Protein AF-A0A6I2A0T7-F1 (afdb_monomer)

Foldseek 3Di:
DKFWWKAWFFDADPPDDADPPADRRFKDFFQLRTTFQIDIDTDDDDQDDDAQAGFRWDWPDFDDDVLNVQQRDADPRGGGRRGGIDTPGDGDTDRTDGDTPDHHHHD

Sequence (107 aa):
MKTATLFAEWNPKPEFKLGAKDIEGKLTYLGSKVWRHPHIKLVEKDTPVPGPTEVLIEVKACGICGSDVHMLQSDDNGYIFYPGLTAFPSTLGHEFSGVVLKAGKPG

Nearest PDB structures (foldseek):
  3ip1-assembly1_C  TM=9.830E-01  e=9.525E-12  Thermotoga maritima

Radius of gyration: 16.16 Å; Cα contacts (8 Å, |Δi|>4): 217; chains: 1; bounding box: 37×21×52 Å

Secondary structure (DSSP, 8-state):
-EEEEEEEEE---TT----TT-BTTTBBS-GGGTEEEEEEEEEE-PPPPP-TT-EEEEEEEEE--HHHHHHH-B-TTSBBS--S-B-SSEE---EEEEEEEEEPPP-

Structure (mmCIF, N/CA/C/O backbone):
data_AF-A0A6I2A0T7-F1
#
_entry.id   AF-A0A6I2A0T7-F1
#
loop_
_atom_site.group_PDB
_atom_site.id
_atom_site.type_symbol
_atom_site.label_atom_id
_atom_site.label_alt_id
_atom_site.label_comp_id
_atom_site.label_asym_id
_atom_site.label_entity_id
_atom_site.label_seq_id
_atom_site.pdbx_PDB_ins_code
_atom_site.Cartn_x
_atom_site.Cartn_y
_atom_site.Cartn_z
_atom_site.occupancy
_atom_site.B_iso_or_equiv
_atom_site.auth_seq_id
_atom_site.auth_comp_id
_atom_site.auth_asym_id
_atom_site.auth_atom_id
_atom_site.pdbx_PDB_model_num
ATOM 1 N N . MET A 1 1 ? -11.040 -10.255 9.789 1.00 93.44 1 MET A N 1
ATOM 2 C CA . MET A 1 1 ? -11.469 -9.053 9.041 1.00 93.44 1 MET A CA 1
ATOM 3 C C . MET A 1 1 ? -10.879 -9.118 7.643 1.00 93.44 1 MET A C 1
ATOM 5 O O . MET A 1 1 ? -9.756 -9.584 7.503 1.00 93.44 1 MET A O 1
ATOM 9 N N . LYS A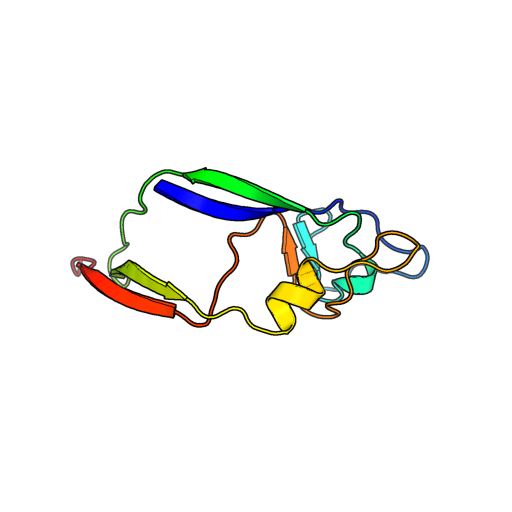 1 2 ? -11.596 -8.645 6.618 1.00 96.00 2 LYS A N 1
ATOM 10 C CA . LYS A 1 2 ? -11.096 -8.637 5.234 1.00 96.00 2 LYS A CA 1
ATOM 11 C C . LYS A 1 2 ? -10.455 -7.297 4.893 1.00 96.00 2 LYS A C 1
ATOM 13 O O . LYS A 1 2 ? -11.033 -6.257 5.189 1.00 96.00 2 LYS A O 1
ATOM 18 N N . THR A 1 3 ? -9.308 -7.319 4.220 1.00 97.88 3 THR A N 1
ATOM 19 C CA . THR A 1 3 ? -8.629 -6.110 3.729 1.00 97.88 3 THR A CA 1
ATOM 20 C C . THR A 1 3 ? -8.287 -6.216 2.248 1.00 97.88 3 THR A C 1
ATOM 22 O O . THR A 1 3 ? -7.880 -7.287 1.803 1.00 97.88 3 THR A O 1
ATOM 25 N N . ALA A 1 4 ? -8.374 -5.111 1.503 1.00 98.19 4 ALA A N 1
ATOM 26 C CA . ALA A 1 4 ? -7.814 -5.018 0.156 1.00 98.19 4 ALA A CA 1
ATOM 27 C C . ALA A 1 4 ? -6.286 -4.890 0.249 1.00 98.19 4 ALA A C 1
ATOM 29 O O . ALA A 1 4 ? -5.762 -3.863 0.678 1.00 98.19 4 ALA A O 1
ATOM 30 N N . THR A 1 5 ? -5.569 -5.958 -0.091 1.00 98.69 5 THR A N 1
ATOM 31 C CA . THR A 1 5 ? -4.107 -6.022 -0.011 1.00 98.69 5 THR A CA 1
ATOM 32 C C . THR A 1 5 ? -3.519 -6.119 -1.409 1.00 98.69 5 THR A C 1
ATOM 34 O O . THR A 1 5 ? -3.896 -7.006 -2.176 1.00 98.69 5 THR A O 1
ATOM 37 N N . LEU A 1 6 ? -2.596 -5.211 -1.722 1.00 98.75 6 LEU A N 1
ATOM 38 C CA . LEU A 1 6 ? -1.817 -5.236 -2.949 1.00 98.75 6 LEU A CA 1
ATOM 39 C C . LEU A 1 6 ? -0.590 -6.122 -2.771 1.00 98.75 6 LEU A C 1
ATOM 41 O O . LEU A 1 6 ? 0.124 -6.027 -1.772 1.00 98.75 6 LEU A O 1
ATOM 45 N N . PHE A 1 7 ? -0.360 -6.961 -3.770 1.00 98.81 7 PHE A N 1
ATOM 46 C CA . PHE A 1 7 ? 0.800 -7.819 -3.935 1.00 98.81 7 PHE A CA 1
ATOM 47 C C . PHE A 1 7 ? 1.521 -7.414 -5.215 1.00 98.81 7 PHE A C 1
ATOM 49 O O . PHE A 1 7 ? 0.874 -7.064 -6.199 1.00 98.81 7 PHE A O 1
ATOM 56 N N . ALA A 1 8 ? 2.844 -7.504 -5.211 1.00 98.75 8 ALA A N 1
ATOM 57 C CA . ALA A 1 8 ? 3.671 -7.373 -6.400 1.00 98.75 8 ALA A CA 1
ATOM 58 C C . ALA A 1 8 ? 4.952 -8.194 -6.210 1.00 98.75 8 ALA A C 1
ATOM 60 O O . ALA A 1 8 ? 5.339 -8.518 -5.086 1.00 98.75 8 ALA A O 1
ATOM 61 N N . GLU A 1 9 ? 5.602 -8.533 -7.312 1.00 98.69 9 GLU A N 1
ATOM 62 C CA . GLU A 1 9 ? 6.857 -9.271 -7.341 1.00 98.69 9 GLU A CA 1
ATOM 63 C C . GLU A 1 9 ? 8.032 -8.307 -7.178 1.00 98.69 9 GLU A C 1
ATOM 65 O O . GLU A 1 9 ? 8.097 -7.276 -7.852 1.00 98.69 9 GLU A O 1
ATOM 70 N N . TRP A 1 10 ? 8.983 -8.647 -6.307 1.00 98.69 10 TRP A N 1
ATOM 71 C CA . TRP A 1 10 ? 10.274 -7.966 -6.271 1.00 98.69 10 TRP A CA 1
ATOM 72 C C . TRP A 1 10 ? 11.093 -8.407 -7.488 1.00 98.69 10 TRP A C 1
ATOM 74 O O . TRP A 1 10 ? 11.653 -9.503 -7.497 1.00 98.69 10 TRP A O 1
ATOM 84 N N . ASN A 1 11 ? 11.142 -7.575 -8.528 1.00 98.69 11 ASN A N 1
ATOM 85 C CA . ASN A 1 11 ? 11.876 -7.857 -9.761 1.00 98.69 11 ASN A CA 1
ATOM 86 C C . ASN A 1 11 ? 12.543 -6.573 -10.282 1.00 98.69 11 ASN A C 1
ATOM 88 O O . ASN A 1 11 ? 12.025 -5.956 -11.212 1.00 98.69 11 ASN A O 1
ATOM 92 N N . PRO A 1 12 ? 13.649 -6.121 -9.659 1.00 98.56 12 PRO A N 1
ATOM 93 C CA . PRO A 1 12 ? 14.261 -4.842 -9.986 1.00 98.56 12 PRO A CA 1
ATOM 94 C C . PRO A 1 12 ? 14.763 -4.736 -11.421 1.00 98.56 12 PRO A C 1
ATOM 96 O O . PRO A 1 12 ? 15.337 -5.679 -11.967 1.00 98.56 12 PRO A O 1
ATOM 99 N N . LYS A 1 13 ? 14.610 -3.545 -12.010 1.00 98.50 13 LYS A N 1
ATOM 100 C CA . LYS A 1 13 ? 15.214 -3.226 -13.309 1.00 98.50 13 LYS A CA 1
ATOM 101 C C . LYS A 1 13 ? 16.745 -3.345 -13.223 1.00 98.50 13 LYS A C 1
ATOM 103 O O . LYS A 1 13 ? 17.302 -3.060 -12.163 1.00 98.50 13 LYS A O 1
ATOM 108 N N . PRO A 1 14 ? 17.449 -3.696 -14.315 1.00 97.50 14 PRO A N 1
ATOM 109 C CA . PRO A 1 14 ? 18.901 -3.898 -14.287 1.00 97.50 14 PRO A CA 1
ATOM 110 C C . PRO A 1 14 ? 19.709 -2.700 -13.763 1.00 97.50 14 PRO A C 1
ATOM 112 O O . PRO A 1 14 ? 20.781 -2.887 -13.194 1.00 97.50 14 PRO A O 1
ATOM 115 N N . GLU A 1 15 ? 19.217 -1.470 -13.943 1.00 95.81 15 GLU A N 1
ATOM 116 C CA . GLU A 1 15 ? 19.879 -0.257 -13.454 1.00 95.81 15 GLU A CA 1
ATOM 117 C C . GLU A 1 15 ? 19.636 0.045 -11.966 1.00 95.81 15 GLU A C 1
ATOM 119 O O . GLU A 1 15 ? 20.262 0.955 -11.413 1.00 95.81 15 GLU A O 1
ATOM 124 N N . PHE A 1 16 ? 18.715 -0.671 -11.316 1.00 98.12 16 PHE A N 1
ATOM 125 C CA . PHE A 1 16 ? 18.379 -0.447 -9.917 1.00 98.12 16 PHE A CA 1
ATOM 126 C C . PHE A 1 16 ? 19.545 -0.836 -9.003 1.00 98.12 16 PHE A C 1
ATOM 128 O O . PHE A 1 16 ? 20.177 -1.880 -9.154 1.00 98.12 16 PHE A O 1
ATOM 135 N N . LYS A 1 17 ? 19.799 0.009 -8.004 1.00 97.81 17 LYS A N 1
ATOM 136 C CA . LYS A 1 17 ? 20.732 -0.261 -6.911 1.00 97.81 17 LYS A CA 1
ATOM 137 C C . LYS A 1 17 ? 19.986 -0.079 -5.603 1.00 97.81 17 LYS A C 1
ATOM 139 O O . LYS A 1 17 ? 19.297 0.926 -5.440 1.00 97.81 17 LYS A O 1
ATOM 144 N N . LEU A 1 18 ? 20.161 -1.026 -4.686 1.00 97.62 18 LEU A N 1
ATOM 145 C CA . LEU A 1 18 ? 19.524 -0.983 -3.376 1.00 97.62 18 LEU A CA 1
ATOM 146 C C . LEU A 1 18 ? 19.938 0.298 -2.635 1.00 97.62 18 LEU A C 1
ATOM 148 O O . LEU A 1 18 ? 21.126 0.531 -2.395 1.00 97.62 18 LEU A O 1
ATOM 152 N N . GLY A 1 19 ? 18.965 1.150 -2.314 1.00 97.06 19 GLY A N 1
ATOM 153 C CA . GLY A 1 19 ? 19.200 2.374 -1.559 1.00 97.06 19 GLY A CA 1
ATOM 154 C C . GLY A 1 19 ? 19.521 2.094 -0.090 1.00 97.06 19 GLY A C 1
ATOM 155 O O . GLY A 1 19 ? 19.159 1.058 0.455 1.00 97.06 19 GLY A O 1
ATOM 156 N N . ALA A 1 20 ? 20.133 3.062 0.600 1.00 97.75 20 ALA A N 1
ATOM 157 C CA . ALA A 1 20 ? 20.516 2.919 2.014 1.00 97.75 20 ALA A CA 1
ATOM 158 C C . ALA A 1 20 ? 19.337 2.656 2.976 1.00 97.75 20 ALA A C 1
ATOM 160 O O . ALA A 1 20 ? 19.551 2.236 4.109 1.00 97.75 20 ALA A O 1
ATOM 161 N N . LYS A 1 21 ? 18.104 2.945 2.543 1.00 97.88 21 LYS A N 1
ATOM 162 C CA . LYS A 1 21 ? 16.867 2.717 3.306 1.00 97.88 21 LYS A CA 1
ATOM 163 C C . LYS A 1 21 ? 15.983 1.624 2.705 1.00 97.88 21 LYS A C 1
ATOM 165 O O . LYS A 1 21 ? 14.912 1.360 3.243 1.00 97.88 21 LYS A O 1
ATOM 170 N N . ASP A 1 22 ? 16.400 1.031 1.591 1.00 98.44 22 ASP A N 1
ATOM 171 C CA . ASP A 1 22 ? 15.665 -0.065 0.979 1.00 98.44 22 ASP A CA 1
ATOM 172 C C . ASP A 1 22 ? 15.932 -1.357 1.757 1.00 98.44 22 ASP A C 1
ATOM 174 O O . ASP A 1 22 ? 16.996 -1.549 2.347 1.00 98.44 22 ASP A O 1
ATOM 178 N N . ILE A 1 23 ? 14.955 -2.258 1.742 1.00 98.56 23 ILE A N 1
ATOM 179 C CA . ILE A 1 23 ? 15.076 -3.597 2.310 1.00 98.56 23 ILE A CA 1
ATOM 180 C C . ILE A 1 23 ? 14.810 -4.570 1.173 1.00 98.56 23 ILE A C 1
ATOM 182 O O . 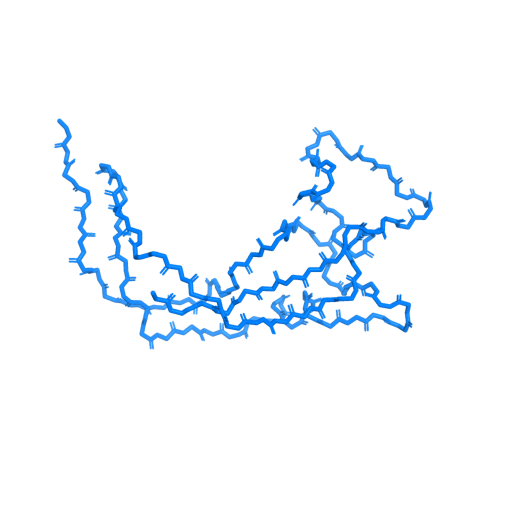ILE A 1 23 ? 13.685 -4.655 0.677 1.00 98.56 23 ILE A O 1
ATOM 186 N N . GLU A 1 24 ? 15.846 -5.297 0.764 1.00 98.38 24 GLU A N 1
ATOM 187 C CA . GLU A 1 24 ? 15.762 -6.231 -0.354 1.00 98.38 24 GLU A 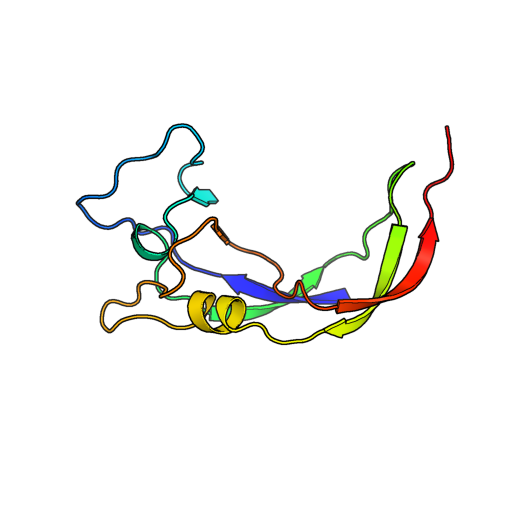CA 1
ATOM 188 C C . GLU A 1 24 ? 14.595 -7.216 -0.183 1.00 98.38 24 GLU A C 1
ATOM 190 O O . GLU A 1 24 ? 14.389 -7.798 0.887 1.00 98.38 24 GLU A O 1
ATOM 195 N N . GLY A 1 25 ? 13.785 -7.350 -1.233 1.00 98.06 25 GLY A N 1
ATOM 196 C CA . GLY A 1 25 ? 12.605 -8.214 -1.254 1.00 98.06 25 GLY A CA 1
ATOM 197 C C . GLY A 1 25 ? 11.394 -7.689 -0.478 1.00 98.06 25 GLY A C 1
ATOM 198 O O . GLY A 1 25 ? 10.372 -8.369 -0.457 1.00 98.06 25 GLY A O 1
ATOM 199 N N . LYS A 1 26 ? 11.482 -6.528 0.189 1.00 98.25 26 LYS A N 1
ATOM 200 C CA . LYS A 1 26 ? 10.444 -6.063 1.129 1.00 98.25 26 LYS A CA 1
ATOM 201 C C . LYS A 1 26 ? 10.024 -4.613 0.945 1.00 98.25 26 LYS A C 1
ATOM 203 O O . LYS A 1 26 ? 8.836 -4.328 1.033 1.00 98.25 26 LYS A O 1
ATOM 208 N N . LEU A 1 27 ? 10.967 -3.696 0.744 1.00 98.69 27 LEU A N 1
ATOM 209 C CA . LEU A 1 27 ? 10.710 -2.256 0.736 1.00 98.69 27 LEU A CA 1
ATOM 210 C C . LEU A 1 27 ? 11.683 -1.542 -0.196 1.00 98.69 27 LEU A C 1
ATOM 212 O O . LEU A 1 27 ? 12.883 -1.801 -0.161 1.00 98.69 27 LEU A O 1
ATOM 216 N N . THR A 1 28 ? 11.178 -0.597 -0.983 1.00 98.69 28 THR A N 1
ATOM 217 C CA . THR A 1 28 ? 12.026 0.329 -1.736 1.00 98.69 28 THR A CA 1
ATOM 218 C C . THR A 1 28 ? 11.434 1.733 -1.776 1.00 98.69 28 THR A C 1
ATOM 220 O O . THR A 1 28 ? 10.216 1.912 -1.765 1.00 98.69 28 THR A O 1
ATOM 223 N N . TYR A 1 29 ? 12.301 2.739 -1.850 1.00 98.50 29 TYR A N 1
ATOM 224 C CA . TYR A 1 29 ? 11.938 4.129 -2.125 1.00 98.50 29 TYR A CA 1
ATOM 225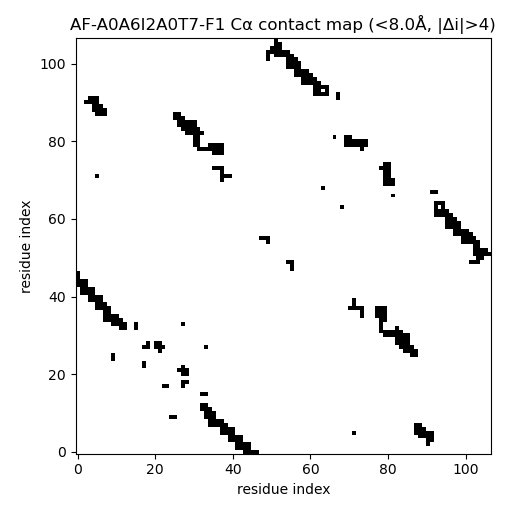 C C . TYR A 1 29 ? 11.716 4.421 -3.618 1.00 98.50 29 TYR A C 1
ATOM 227 O O . TYR A 1 29 ? 11.304 5.531 -3.952 1.00 98.50 29 TYR A O 1
ATOM 235 N N . LEU A 1 30 ? 11.978 3.451 -4.502 1.00 98.56 30 LEU A N 1
ATOM 236 C CA . LEU A 1 30 ? 11.891 3.582 -5.959 1.00 98.56 30 LEU A CA 1
ATOM 237 C C . LEU A 1 30 ? 10.924 2.542 -6.553 1.00 98.56 30 LEU A C 1
ATOM 239 O O . LEU A 1 30 ? 11.325 1.694 -7.350 1.00 98.56 30 LEU A O 1
ATOM 243 N N . GLY A 1 31 ? 9.647 2.587 -6.162 1.00 98.56 31 GLY A N 1
ATOM 244 C CA . GLY A 1 31 ? 8.658 1.542 -6.458 1.00 98.56 31 GLY A CA 1
ATOM 245 C C . GLY A 1 31 ? 8.589 1.097 -7.926 1.00 98.56 31 GLY A C 1
ATOM 246 O O . GLY A 1 31 ? 8.698 -0.096 -8.211 1.00 98.56 31 GLY A O 1
ATOM 247 N N . SER A 1 32 ? 8.514 2.041 -8.869 1.00 98.62 32 SER A N 1
ATOM 248 C CA . SER A 1 32 ? 8.433 1.771 -10.319 1.00 98.62 32 SER A CA 1
ATOM 249 C C . SER A 1 32 ? 9.713 1.199 -10.945 1.00 98.62 32 SER A C 1
ATOM 251 O O . SER A 1 32 ? 9.739 0.816 -12.1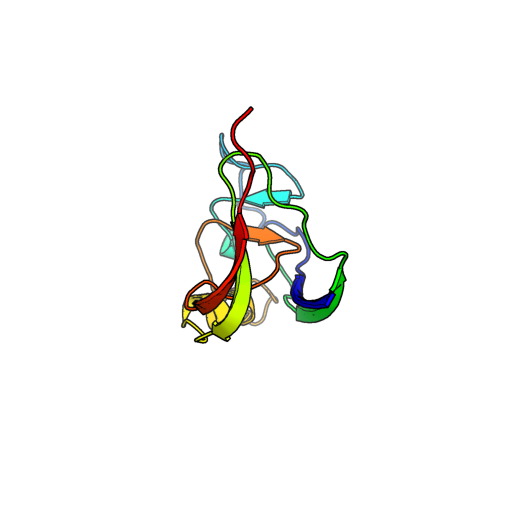20 1.00 98.62 32 SER A O 1
ATOM 253 N N . LYS A 1 33 ? 10.805 1.139 -10.175 1.00 98.69 33 LYS A N 1
ATOM 254 C CA . LYS A 1 33 ? 12.060 0.486 -10.562 1.00 98.69 33 LYS A CA 1
ATOM 255 C C . LYS A 1 33 ? 12.170 -0.947 -10.043 1.00 98.69 33 LYS A C 1
ATOM 257 O O . LYS A 1 33 ? 13.097 -1.639 -10.454 1.00 98.69 33 LYS A O 1
ATOM 262 N N . VAL A 1 34 ? 11.256 -1.381 -9.171 1.00 98.81 34 VAL A N 1
ATOM 263 C CA . VAL A 1 34 ? 11.377 -2.641 -8.423 1.00 98.81 34 VAL A CA 1
ATOM 264 C C . VAL A 1 34 ? 10.175 -3.557 -8.577 1.00 98.81 34 VAL A C 1
ATOM 266 O O . VAL A 1 34 ? 10.338 -4.736 -8.881 1.00 98.81 34 VAL A O 1
ATOM 269 N N . TRP A 1 35 ? 8.975 -3.044 -8.325 1.00 98.88 35 TRP A N 1
ATOM 270 C CA . TRP A 1 35 ? 7.797 -3.888 -8.187 1.00 98.88 35 TRP A CA 1
ATOM 271 C C . TRP A 1 35 ? 7.154 -4.180 -9.538 1.00 98.88 35 TRP A C 1
ATOM 273 O O . TRP A 1 35 ? 6.931 -3.266 -10.338 1.00 98.88 35 TRP A O 1
ATOM 283 N N . ARG A 1 36 ? 6.828 -5.455 -9.767 1.00 98.75 36 ARG A N 1
ATOM 284 C CA . ARG A 1 36 ? 6.283 -5.960 -11.030 1.00 98.75 36 ARG A CA 1
ATOM 285 C C . ARG A 1 36 ? 5.018 -6.800 -10.817 1.00 98.75 36 ARG A C 1
ATOM 287 O O . ARG A 1 36 ? 4.851 -7.414 -9.768 1.00 98.75 36 ARG A O 1
ATOM 294 N N . HIS A 1 37 ? 4.132 -6.821 -11.809 1.00 98.69 37 HIS A N 1
ATOM 295 C CA . HIS A 1 37 ? 2.878 -7.586 -11.839 1.00 98.69 37 HIS A CA 1
ATOM 296 C C . HIS A 1 37 ? 1.971 -7.343 -10.612 1.00 98.69 37 HIS A C 1
ATOM 298 O O . HIS A 1 37 ? 1.603 -8.288 -9.897 1.00 98.69 37 HIS A O 1
ATOM 304 N N . PRO A 1 38 ? 1.613 -6.073 -10.335 1.00 98.75 38 PRO A N 1
ATOM 305 C CA . PRO A 1 38 ? 0.776 -5.738 -9.195 1.00 98.75 38 PRO A CA 1
ATOM 3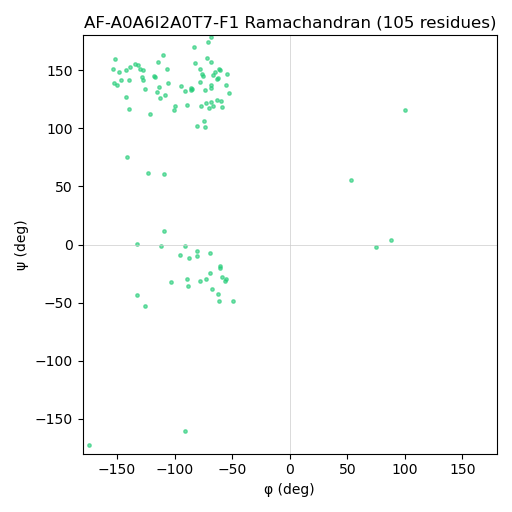06 C C . PRO A 1 38 ? -0.617 -6.364 -9.322 1.00 98.75 38 PRO A C 1
ATOM 308 O O . PRO A 1 38 ? -1.213 -6.407 -10.397 1.00 98.75 38 PRO A O 1
ATOM 311 N N . HIS A 1 39 ? -1.169 -6.822 -8.205 1.00 98.69 39 HIS A N 1
ATOM 312 C CA . HIS A 1 39 ? -2.547 -7.293 -8.135 1.00 98.69 39 HIS A CA 1
ATOM 313 C C . HIS A 1 39 ? -3.109 -7.131 -6.723 1.00 98.69 39 HIS A C 1
ATOM 315 O O . HIS A 1 39 ? -2.382 -7.206 -5.733 1.00 98.69 39 HIS A O 1
ATOM 321 N N . ILE A 1 40 ? -4.424 -6.940 -6.615 1.00 98.44 40 ILE A N 1
ATOM 322 C CA . ILE A 1 40 ? -5.118 -6.827 -5.327 1.00 98.44 40 ILE A CA 1
ATOM 323 C C . ILE A 1 40 ? -5.900 -8.101 -5.038 1.00 98.44 40 ILE A C 1
ATOM 325 O O . ILE A 1 40 ? -6.559 -8.664 -5.912 1.00 98.44 40 ILE A O 1
ATOM 329 N N . LYS A 1 41 ? -5.858 -8.533 -3.777 1.00 98.44 41 LYS A N 1
ATOM 330 C CA . LYS A 1 41 ? -6.720 -9.586 -3.235 1.00 98.44 41 LYS A CA 1
ATOM 331 C C . LYS A 1 41 ? -7.404 -9.095 -1.968 1.00 98.44 41 LYS A C 1
ATOM 333 O O . LYS A 1 41 ? -6.845 -8.298 -1.214 1.00 98.44 41 LYS A O 1
ATOM 338 N N . LEU A 1 42 ? -8.598 -9.620 -1.710 1.00 98.31 42 LEU A N 1
ATOM 339 C CA . LEU A 1 42 ? -9.187 -9.557 -0.377 1.00 98.31 42 LEU A CA 1
ATOM 340 C C . LEU A 1 42 ? -8.512 -10.617 0.494 1.00 98.31 42 LEU A C 1
ATOM 342 O O . LEU A 1 42 ? -8.568 -11.804 0.182 1.00 98.31 42 LEU A O 1
ATOM 346 N N . VAL A 1 43 ? -7.858 -10.176 1.564 1.00 98.38 43 VAL A N 1
ATOM 347 C CA . VAL A 1 43 ? -7.100 -11.029 2.486 1.00 98.38 43 VAL A CA 1
ATOM 348 C C . VAL A 1 43 ? -7.765 -11.002 3.855 1.00 98.38 43 VAL A C 1
ATOM 350 O O . VAL A 1 43 ? -8.066 -9.924 4.369 1.00 98.38 43 VAL A O 1
ATOM 353 N N . GLU A 1 44 ? -7.989 -12.179 4.438 1.00 98.19 44 GLU A N 1
ATOM 354 C CA . GLU A 1 44 ? -8.403 -12.309 5.837 1.00 98.19 44 GLU A CA 1
ATOM 355 C C . GLU A 1 44 ? -7.223 -12.015 6.765 1.00 98.19 44 GLU A C 1
ATOM 357 O O . GLU A 1 44 ? -6.118 -12.518 6.567 1.00 98.19 44 GLU A O 1
ATOM 362 N N . LYS A 1 45 ? -7.467 -11.193 7.782 1.00 96.69 45 LYS A N 1
ATOM 363 C CA . LYS A 1 45 ? -6.507 -10.812 8.820 1.00 96.69 45 LYS A CA 1
ATOM 364 C C . LYS A 1 45 ? -7.187 -10.796 10.178 1.00 96.69 45 LYS A C 1
ATOM 366 O O . LYS A 1 45 ? -8.386 -10.516 10.267 1.00 96.69 45 LYS A O 1
ATOM 371 N N . ASP A 1 46 ? -6.427 -11.022 11.236 1.00 97.31 46 ASP A N 1
ATOM 372 C CA . ASP A 1 46 ? -6.931 -10.829 12.592 1.00 97.31 46 ASP A CA 1
ATOM 373 C C . ASP A 1 46 ? -7.255 -9.353 12.845 1.00 97.31 46 ASP A C 1
ATOM 375 O O . ASP A 1 46 ? -6.630 -8.447 12.286 1.00 97.31 46 ASP A O 1
ATOM 379 N N . THR A 1 47 ? -8.262 -9.101 13.680 1.00 96.50 47 THR A N 1
ATOM 380 C CA . THR A 1 47 ? -8.563 -7.740 14.137 1.00 96.50 47 THR A CA 1
ATOM 381 C C . THR A 1 47 ? -7.423 -7.274 15.047 1.00 96.50 47 THR A C 1
ATOM 383 O O . THR A 1 47 ? -7.154 -7.946 16.047 1.00 96.50 47 THR A O 1
ATOM 386 N N . PRO A 1 48 ? -6.750 -6.149 14.744 1.00 95.44 48 PRO A N 1
ATOM 387 C CA . PRO A 1 48 ? -5.613 -5.709 15.536 1.00 95.44 48 PRO A CA 1
ATOM 388 C C . PRO A 1 48 ? -6.041 -5.304 16.949 1.00 95.44 48 PRO A C 1
ATOM 390 O O . PRO A 1 48 ? -7.126 -4.762 17.170 1.00 95.44 48 PRO A O 1
ATOM 393 N N . VAL A 1 49 ? -5.159 -5.555 17.914 1.00 95.81 49 VAL A N 1
ATOM 394 C CA . VAL A 1 49 ? -5.323 -5.107 19.298 1.00 95.81 49 VAL A CA 1
ATOM 395 C C . VAL A 1 49 ? -4.463 -3.856 19.482 1.00 95.81 49 VAL A C 1
ATOM 397 O O . VAL A 1 49 ? -3.252 -3.962 19.307 1.00 95.81 49 VAL A O 1
ATOM 400 N N . PRO A 1 50 ? -5.046 -2.691 19.822 1.00 97.06 50 PRO A N 1
ATOM 401 C CA . PRO A 1 50 ? -4.271 -1.462 19.945 1.00 97.06 50 PRO A CA 1
ATOM 402 C C . PRO A 1 50 ? -3.330 -1.532 21.153 1.00 97.06 50 PRO A C 1
ATOM 404 O O . PRO A 1 50 ? -3.751 -1.929 22.248 1.00 97.06 50 PRO A O 1
ATOM 407 N N . GLY A 1 51 ? -2.076 -1.123 20.955 1.00 96.56 51 GLY A N 1
ATOM 408 C CA . GLY A 1 51 ? -1.111 -0.857 22.018 1.00 96.56 51 GLY A CA 1
ATOM 409 C C . GLY A 1 51 ? -1.476 0.379 22.858 1.00 96.56 51 GLY A C 1
ATOM 410 O O . GLY A 1 51 ? -2.472 1.048 22.576 1.00 96.56 51 GLY A O 1
ATOM 411 N N . PRO A 1 52 ? -0.688 0.717 23.899 1.00 96.94 52 PRO A N 1
ATOM 412 C CA . PRO A 1 52 ? -1.049 1.745 24.887 1.00 96.94 52 PRO A CA 1
ATOM 413 C C . PRO A 1 52 ? -1.358 3.137 24.316 1.00 96.94 52 PRO A C 1
ATOM 415 O O . PRO A 1 52 ? -2.190 3.847 24.871 1.00 96.94 52 PRO A O 1
ATOM 418 N N . THR A 1 53 ? -0.722 3.517 23.207 1.00 96.62 53 THR A N 1
ATOM 419 C CA . THR A 1 53 ? -0.877 4.827 22.547 1.00 96.62 53 THR A CA 1
ATOM 420 C C . THR A 1 53 ? -1.632 4.750 21.219 1.00 96.62 53 THR A C 1
ATOM 422 O O . THR A 1 53 ? -1.607 5.699 20.439 1.00 96.62 53 THR A O 1
ATOM 425 N N . GLU A 1 54 ? -2.260 3.617 20.919 1.00 97.75 54 GLU A N 1
ATOM 426 C CA . GLU A 1 54 ? -2.928 3.364 19.643 1.00 97.75 54 GLU A CA 1
ATOM 427 C C . GLU A 1 54 ? -4.451 3.321 19.816 1.00 97.75 54 GLU A C 1
ATOM 429 O O . GLU A 1 54 ? -4.984 3.153 20.918 1.00 97.75 54 GLU A O 1
ATOM 434 N N . VAL A 1 55 ? -5.172 3.440 18.703 1.00 97.75 55 VAL A N 1
ATOM 435 C CA . VAL A 1 55 ? -6.625 3.262 18.646 1.00 97.75 55 VAL A CA 1
ATOM 436 C C . VAL A 1 55 ? -6.986 2.251 17.564 1.00 97.75 55 VAL A C 1
ATOM 438 O O . VAL A 1 55 ? -6.392 2.231 16.489 1.00 97.75 55 VAL A O 1
ATOM 441 N N . LEU A 1 56 ? -7.988 1.420 17.843 1.00 98.00 56 LEU A N 1
ATOM 442 C CA . LEU A 1 56 ? -8.644 0.579 16.850 1.00 98.00 56 LEU A CA 1
ATOM 443 C C . LEU A 1 56 ? -9.803 1.362 16.238 1.00 98.00 56 LEU A C 1
ATOM 445 O O . LEU A 1 56 ? -10.740 1.736 16.948 1.00 98.00 56 LEU A O 1
ATOM 449 N N . ILE A 1 57 ? -9.750 1.572 14.926 1.00 98.31 57 ILE A N 1
ATOM 450 C CA . ILE A 1 57 ? -10.776 2.290 14.170 1.00 98.31 57 ILE A CA 1
ATOM 451 C C . ILE A 1 57 ? -11.566 1.296 13.318 1.00 98.31 57 ILE A C 1
ATOM 453 O O . ILE A 1 57 ? -10.994 0.530 12.546 1.00 98.31 57 ILE A O 1
ATOM 457 N N . GLU A 1 58 ? -12.892 1.344 13.423 1.00 97.88 58 GLU A N 1
ATOM 458 C CA . GLU A 1 58 ? -13.787 0.742 12.441 1.00 97.88 58 GLU A CA 1
ATOM 459 C C . GLU A 1 58 ? -13.922 1.692 11.252 1.00 97.88 58 GLU A C 1
ATOM 461 O O . GLU A 1 58 ? -14.629 2.702 11.321 1.00 97.88 58 GLU A O 1
ATOM 466 N N . VAL A 1 59 ? -13.219 1.383 10.165 1.00 98.06 59 VAL A N 1
ATOM 467 C CA . VAL A 1 59 ? -13.279 2.167 8.927 1.00 98.06 59 VAL A CA 1
ATOM 468 C C . VAL A 1 59 ? -14.696 2.108 8.348 1.00 98.06 59 VAL A C 1
ATOM 470 O O . VAL A 1 59 ? -15.226 1.024 8.111 1.00 98.06 59 VAL A O 1
ATOM 473 N N . LYS A 1 60 ? -15.312 3.275 8.118 1.00 98.25 60 LYS A N 1
ATOM 474 C CA . LYS A 1 60 ? -16.658 3.408 7.526 1.00 98.25 60 LYS A CA 1
ATOM 475 C C . LYS A 1 60 ? -16.612 3.818 6.057 1.00 98.25 60 LYS A C 1
ATOM 477 O O . LYS A 1 60 ? -17.476 3.409 5.289 1.00 98.25 60 LYS A O 1
ATOM 482 N N . ALA A 1 61 ? -15.605 4.596 5.670 1.00 98.25 61 ALA A N 1
ATOM 483 C CA . ALA A 1 61 ? -15.351 4.987 4.290 1.00 98.25 61 ALA A CA 1
ATOM 484 C C . ALA A 1 61 ? -13.844 5.161 4.059 1.00 98.25 61 ALA A C 1
ATOM 486 O O . ALA A 1 61 ? -13.124 5.566 4.970 1.00 98.25 61 ALA A O 1
ATOM 487 N N . CYS A 1 62 ? -13.380 4.877 2.841 1.00 98.56 62 CYS A N 1
ATOM 488 C CA . CYS A 1 62 ? -12.029 5.188 2.379 1.00 98.56 62 CYS A CA 1
ATOM 489 C C . CYS A 1 62 ? -12.088 5.618 0.911 1.00 98.56 62 CYS A C 1
ATOM 491 O O . CYS A 1 62 ? -12.660 4.901 0.089 1.00 98.56 62 CYS A O 1
ATOM 493 N N . GLY A 1 63 ? -11.520 6.780 0.598 1.00 98.38 63 GLY A N 1
ATOM 494 C CA . GLY A 1 63 ? -11.300 7.230 -0.772 1.00 98.38 63 GLY A CA 1
ATOM 495 C C . GLY A 1 63 ? -10.240 6.385 -1.476 1.00 98.38 63 GLY A C 1
ATOM 496 O O . GLY A 1 63 ? -9.408 5.742 -0.830 1.00 98.38 63 GLY A O 1
ATOM 497 N N . ILE A 1 64 ? -10.300 6.377 -2.808 1.00 98.38 64 ILE A N 1
ATOM 498 C CA . ILE A 1 64 ? -9.252 5.821 -3.667 1.00 98.38 64 ILE A CA 1
ATOM 499 C C . ILE A 1 64 ? -8.428 6.998 -4.181 1.00 98.38 64 ILE A C 1
ATOM 501 O O . ILE A 1 64 ? -8.937 7.821 -4.944 1.00 98.38 64 ILE A O 1
ATOM 505 N N . CYS A 1 65 ? -7.156 7.049 -3.796 1.00 98.00 65 CYS A N 1
ATOM 506 C CA . CYS A 1 65 ? -6.232 8.067 -4.266 1.00 98.00 65 CYS A CA 1
ATOM 507 C C . CYS A 1 65 ? -5.663 7.688 -5.644 1.00 98.00 65 CYS A C 1
ATOM 509 O O . CYS A 1 65 ? -5.539 6.511 -5.993 1.00 98.00 65 CYS A O 1
ATOM 511 N N . GLY A 1 66 ? -5.205 8.675 -6.418 1.00 98.19 66 GLY A N 1
ATOM 512 C CA . GLY A 1 66 ? -4.465 8.410 -7.660 1.00 98.19 66 GLY A CA 1
ATOM 513 C C . GLY A 1 66 ? -3.192 7.578 -7.436 1.00 98.19 66 GLY A C 1
ATOM 514 O O . GLY A 1 66 ? -2.790 6.813 -8.308 1.00 98.19 66 GLY A O 1
ATOM 515 N N . SER A 1 67 ? -2.581 7.664 -6.249 1.00 98.06 67 SER A N 1
ATOM 516 C CA . SER A 1 67 ? -1.439 6.822 -5.874 1.00 98.06 67 SER A CA 1
ATOM 517 C C . SER A 1 67 ? -1.821 5.348 -5.719 1.00 98.06 67 SER A C 1
ATOM 519 O O . SER A 1 67 ? -1.059 4.493 -6.164 1.00 98.06 67 SER A O 1
ATOM 521 N N . ASP A 1 68 ? -3.004 5.037 -5.176 1.00 98.50 68 ASP A N 1
ATOM 522 C CA . ASP A 1 68 ? -3.512 3.663 -5.086 1.00 98.50 68 ASP A CA 1
ATOM 523 C C . ASP A 1 68 ? -3.695 3.067 -6.488 1.00 98.50 68 ASP A C 1
ATOM 525 O O . ASP A 1 68 ? -3.274 1.938 -6.751 1.00 98.50 68 ASP A O 1
ATOM 529 N N . VAL A 1 69 ? -4.243 3.864 -7.415 1.00 98.56 69 VAL A N 1
ATOM 530 C CA . VAL A 1 69 ? -4.379 3.486 -8.828 1.00 98.56 69 VAL A CA 1
ATOM 531 C C . VAL A 1 69 ? -3.008 3.233 -9.454 1.00 98.56 69 VAL A C 1
ATOM 533 O O . VAL A 1 69 ? -2.803 2.183 -10.052 1.00 98.56 69 VAL A O 1
ATOM 536 N N . HIS A 1 70 ? -2.040 4.135 -9.280 1.00 98.62 70 HIS A N 1
ATOM 537 C CA . HIS A 1 70 ? -0.697 3.977 -9.850 1.00 98.62 70 HIS A CA 1
ATOM 538 C C . HIS A 1 70 ? 0.129 2.846 -9.215 1.00 98.62 70 HIS A C 1
ATOM 540 O O . HIS A 1 70 ? 1.049 2.340 -9.857 1.00 98.62 70 HIS A O 1
ATOM 546 N N . MET A 1 71 ? -0.157 2.444 -7.973 1.00 98.75 71 MET A N 1
ATOM 547 C CA . MET A 1 71 ? 0.457 1.256 -7.369 1.00 98.75 71 MET A CA 1
ATOM 548 C C . MET A 1 71 ? -0.094 -0.041 -7.979 1.00 98.75 71 MET A C 1
ATOM 550 O O . MET A 1 71 ? 0.634 -1.029 -8.041 1.00 98.75 71 MET A O 1
ATOM 554 N N . LEU A 1 72 ? -1.351 -0.043 -8.444 1.00 98.56 72 LEU A N 1
ATOM 555 C CA . LEU A 1 72 ? -1.981 -1.184 -9.117 1.00 98.56 72 LEU A CA 1
ATOM 556 C C . LEU A 1 72 ? -1.764 -1.199 -10.638 1.00 98.56 72 LEU A C 1
ATOM 558 O O . LEU A 1 72 ? -1.766 -2.259 -11.256 1.00 98.56 72 LEU A O 1
ATOM 562 N N . GLN A 1 73 ? -1.616 -0.037 -11.263 1.00 98.56 73 GLN A N 1
ATOM 563 C CA . GLN A 1 73 ? -1.384 0.082 -12.697 1.00 98.56 73 GLN A CA 1
ATOM 564 C C . GLN A 1 73 ? 0.059 -0.289 -13.043 1.00 98.56 73 GLN A C 1
ATOM 566 O O . GLN A 1 73 ? 0.977 0.014 -12.281 1.00 98.56 73 GLN A O 1
ATOM 571 N N . SER A 1 74 ? 0.260 -0.910 -14.208 1.00 98.19 74 SER A N 1
ATOM 572 C CA . SER A 1 74 ? 1.588 -1.286 -14.695 1.00 98.19 74 SER A CA 1
ATOM 573 C C . SER A 1 74 ? 1.851 -0.877 -16.144 1.00 98.19 74 SER A C 1
ATOM 575 O O . SER A 1 74 ? 0.912 -0.691 -16.919 1.00 98.19 74 SER A O 1
ATOM 577 N N . ASP A 1 75 ? 3.137 -0.707 -16.479 1.00 98.31 75 ASP A N 1
ATOM 578 C CA . ASP A 1 75 ? 3.615 -0.547 -17.860 1.00 98.31 75 ASP A CA 1
ATOM 579 C C . ASP A 1 75 ? 3.506 -1.861 -18.651 1.00 98.31 75 ASP A C 1
ATOM 581 O O . ASP A 1 75 ? 3.191 -2.911 -18.092 1.00 98.31 75 ASP A O 1
ATOM 585 N N . ASP A 1 76 ? 3.804 -1.826 -19.953 1.00 98.19 76 ASP A N 1
ATOM 586 C CA . ASP A 1 76 ? 3.768 -3.019 -20.818 1.00 98.19 76 ASP A CA 1
ATOM 587 C C . ASP A 1 76 ? 4.734 -4.127 -20.362 1.00 98.19 76 ASP A C 1
ATOM 589 O O . ASP A 1 76 ? 4.573 -5.296 -20.711 1.00 98.19 76 ASP A O 1
ATOM 593 N N . ASN A 1 77 ? 5.744 -3.774 -19.561 1.00 98.00 77 ASN A N 1
ATOM 594 C CA . ASN A 1 77 ? 6.664 -4.727 -18.959 1.00 98.00 77 ASN A CA 1
ATOM 595 C C . ASN A 1 77 ? 6.189 -5.199 -17.580 1.00 98.00 77 ASN A C 1
ATOM 597 O O . ASN A 1 77 ? 6.856 -6.038 -16.983 1.00 98.00 77 ASN A O 1
ATOM 601 N N . GLY A 1 78 ? 5.063 -4.714 -17.063 1.00 98.50 78 GLY A N 1
ATOM 602 C CA . GLY A 1 78 ? 4.480 -5.104 -15.786 1.00 98.50 78 GLY A CA 1
ATOM 603 C C . GLY A 1 78 ? 4.977 -4.306 -14.579 1.00 98.50 78 GLY A C 1
ATOM 604 O O . GLY A 1 78 ? 4.590 -4.648 -13.465 1.00 98.50 78 GLY A O 1
ATOM 605 N N . TYR A 1 79 ? 5.815 -3.277 -14.736 1.00 98.75 79 TYR A N 1
ATOM 606 C CA . TYR A 1 79 ? 6.290 -2.468 -13.603 1.00 98.75 79 TYR A CA 1
ATOM 607 C C . TYR A 1 79 ? 5.237 -1.467 -13.153 1.00 98.75 79 TYR A C 1
ATOM 609 O O . TYR A 1 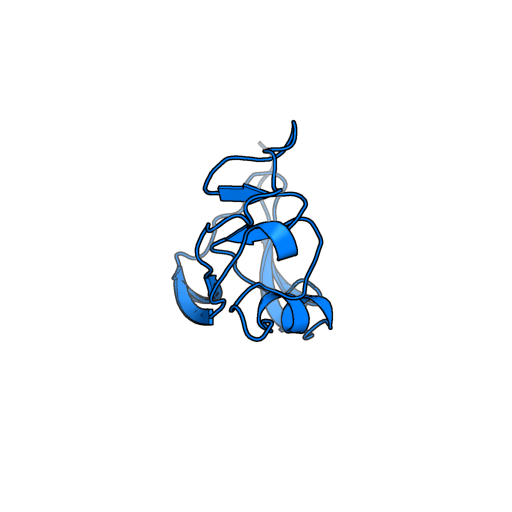79 ? 4.603 -0.833 -13.995 1.00 98.75 79 TYR A O 1
ATOM 617 N N . ILE A 1 80 ? 5.088 -1.280 -11.839 1.00 98.75 80 ILE A N 1
ATOM 618 C CA . ILE A 1 80 ? 4.106 -0.327 -11.307 1.00 98.75 80 ILE A CA 1
ATOM 619 C C . ILE A 1 80 ? 4.397 1.109 -11.765 1.00 98.75 80 ILE A C 1
ATOM 621 O O . ILE A 1 80 ? 5.555 1.491 -11.946 1.00 98.75 80 ILE A O 1
ATOM 625 N N . PHE A 1 81 ? 3.365 1.944 -11.884 1.00 98.69 81 PHE A N 1
ATOM 626 C CA . PHE A 1 81 ? 3.546 3.363 -12.220 1.00 98.69 81 PHE A CA 1
ATOM 627 C C . PHE A 1 81 ? 4.006 4.209 -11.034 1.00 98.69 81 PHE A C 1
ATOM 629 O O . PHE A 1 81 ? 4.730 5.189 -11.220 1.00 98.69 81 PHE A O 1
ATOM 636 N N . TYR A 1 82 ? 3.612 3.848 -9.811 1.00 98.69 82 TYR A N 1
ATOM 637 C CA . TYR A 1 82 ? 3.937 4.642 -8.630 1.00 98.69 82 TYR A CA 1
ATOM 638 C C . TYR A 1 82 ? 5.452 4.634 -8.337 1.00 98.69 82 TYR A C 1
ATOM 640 O O . TYR A 1 82 ? 6.026 3.573 -8.078 1.00 98.69 82 TYR A O 1
ATOM 648 N N . PRO A 1 83 ? 6.130 5.798 -8.345 1.00 98.44 83 PRO A N 1
ATOM 649 C CA . PRO A 1 83 ? 7.591 5.844 -8.284 1.00 98.44 83 PRO A CA 1
ATOM 650 C C . PRO A 1 83 ? 8.156 5.847 -6.860 1.00 98.44 83 PRO A C 1
ATOM 652 O O . PRO A 1 83 ? 9.366 5.732 -6.698 1.00 98.44 83 PRO A O 1
ATOM 655 N N . GLY A 1 84 ? 7.313 6.041 -5.844 1.00 98.19 84 GLY A N 1
ATOM 656 C CA . GLY A 1 84 ? 7.748 6.353 -4.487 1.00 98.19 84 GLY A CA 1
ATOM 657 C C . GLY A 1 84 ? 7.961 5.143 -3.578 1.00 98.19 84 GLY A C 1
ATOM 658 O O . GLY A 1 84 ? 8.106 3.998 -4.016 1.00 98.19 84 GLY A O 1
ATOM 659 N N . LEU A 1 85 ? 7.946 5.438 -2.277 1.00 98.50 85 LEU A N 1
ATOM 660 C CA . LEU A 1 85 ? 8.073 4.462 -1.200 1.00 98.50 85 LEU A CA 1
ATOM 661 C C . LEU A 1 85 ? 6.959 3.418 -1.262 1.00 98.50 85 LEU A C 1
ATOM 663 O O . LEU A 1 85 ? 5.780 3.752 -1.190 1.00 98.50 85 LEU A O 1
ATOM 667 N N . THR A 1 86 ? 7.350 2.152 -1.345 1.00 98.62 86 THR A N 1
ATOM 668 C CA . THR A 1 86 ? 6.437 1.010 -1.414 1.00 98.62 86 THR A CA 1
ATOM 669 C C . THR A 1 86 ? 7.038 -0.201 -0.717 1.00 98.62 86 THR A C 1
ATOM 671 O O . THR A 1 86 ? 8.235 -0.475 -0.818 1.00 98.62 86 THR A O 1
ATOM 674 N N . ALA A 1 87 ? 6.185 -0.947 -0.021 1.00 98.62 87 ALA A N 1
ATOM 675 C CA . ALA A 1 87 ? 6.523 -2.219 0.594 1.00 98.62 87 ALA A CA 1
ATOM 676 C C . ALA A 1 87 ? 5.353 -3.172 0.378 1.00 98.62 87 ALA A C 1
ATOM 678 O O . ALA A 1 87 ? 4.252 -2.885 0.845 1.00 98.62 87 ALA A O 1
ATOM 679 N N . PHE A 1 88 ? 5.562 -4.264 -0.358 1.00 98.50 88 PHE A N 1
ATOM 680 C CA . PHE A 1 88 ? 4.498 -5.212 -0.678 1.00 98.50 88 PHE A CA 1
ATOM 681 C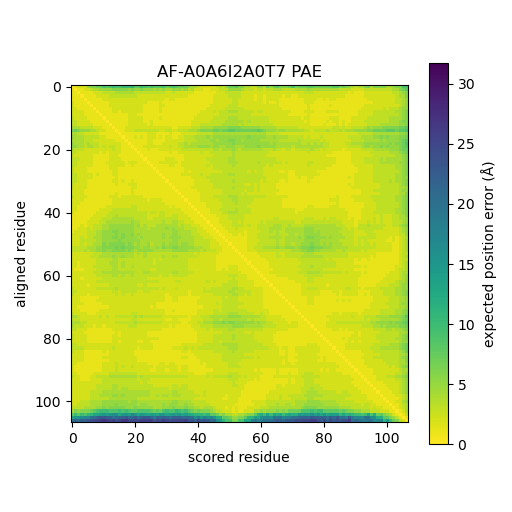 C . PHE A 1 88 ? 4.784 -6.597 -0.083 1.00 98.50 88 PHE A C 1
ATOM 683 O O . PHE A 1 88 ? 5.942 -7.016 -0.040 1.00 98.50 88 PHE A O 1
ATOM 690 N N . PRO A 1 89 ? 3.744 -7.320 0.377 1.00 98.50 89 PRO A N 1
ATOM 691 C CA . PRO A 1 89 ? 2.322 -6.963 0.300 1.00 98.50 89 PRO A CA 1
ATOM 692 C C . PRO A 1 89 ? 1.875 -5.892 1.313 1.00 98.50 89 PRO A C 1
ATOM 694 O O . PRO A 1 89 ? 2.354 -5.871 2.444 1.00 98.50 89 PRO A O 1
ATOM 697 N N . SER A 1 90 ? 0.915 -5.038 0.934 1.00 98.25 90 SER A N 1
ATOM 698 C CA . SER A 1 90 ? 0.377 -3.975 1.806 1.00 98.25 90 SER A CA 1
ATOM 699 C C . SER A 1 90 ? -1.136 -3.807 1.684 1.00 98.25 90 SER A C 1
ATOM 701 O O . SER A 1 90 ? -1.693 -3.910 0.593 1.00 98.25 90 SER A O 1
ATOM 703 N N . THR A 1 91 ? -1.816 -3.555 2.808 1.00 98.38 91 THR A N 1
ATOM 704 C CA . THR A 1 91 ? -3.222 -3.119 2.799 1.00 98.38 91 THR A CA 1
ATOM 705 C C . THR A 1 91 ? -3.281 -1.669 2.324 1.00 98.38 91 THR A C 1
ATOM 707 O O . THR A 1 91 ? -2.650 -0.810 2.932 1.00 98.38 91 THR A O 1
ATOM 710 N N . LEU A 1 92 ? -4.018 -1.414 1.240 1.00 98.06 92 LEU A N 1
ATOM 711 C CA . LEU A 1 92 ? -4.163 -0.073 0.665 1.00 98.06 92 LEU A CA 1
ATOM 712 C C . LEU A 1 92 ? -5.251 0.745 1.370 1.00 98.06 92 LEU A C 1
ATOM 714 O O . LEU A 1 92 ? -6.055 0.204 2.133 1.00 98.06 92 LEU A O 1
ATOM 718 N N . GLY A 1 93 ? -5.296 2.038 1.042 1.00 97.00 93 GLY A N 1
ATOM 719 C CA . GLY A 1 93 ? -6.251 3.000 1.581 1.00 97.00 93 GLY A CA 1
ATOM 720 C C . GLY A 1 93 ? -5.640 3.858 2.685 1.00 97.00 93 GLY A C 1
ATOM 721 O O . GLY A 1 93 ? -5.273 3.368 3.751 1.00 97.00 93 GLY A O 1
ATOM 722 N N . HIS A 1 94 ? -5.539 5.158 2.421 1.00 98.19 94 HIS A N 1
ATOM 723 C CA . HIS A 1 94 ? -5.001 6.150 3.360 1.00 98.19 94 HIS A CA 1
ATOM 724 C C . HIS A 1 94 ? -5.881 7.405 3.481 1.00 98.19 94 HIS A C 1
ATOM 726 O O . HIS A 1 94 ? -5.579 8.296 4.268 1.00 98.19 94 HIS A O 1
ATOM 732 N N . GLU A 1 95 ? -7.000 7.454 2.756 1.00 98.38 95 GLU A N 1
ATOM 733 C CA . GLU A 1 95 ? -7.974 8.549 2.774 1.00 98.38 95 GLU A CA 1
ATOM 734 C C . GLU A 1 95 ? -9.264 8.089 3.467 1.00 98.38 95 GLU A C 1
ATOM 736 O O . GLU A 1 95 ? -10.325 8.007 2.847 1.00 98.38 95 GLU A O 1
ATOM 741 N N . PHE A 1 96 ? -9.176 7.705 4.744 1.00 98.56 96 PHE A N 1
ATOM 742 C CA . PHE A 1 96 ? -10.280 7.044 5.444 1.00 98.56 96 PHE A CA 1
ATOM 743 C C . PHE A 1 96 ? -10.878 7.852 6.596 1.00 98.56 96 PHE A C 1
ATOM 745 O O . PHE A 1 96 ? -10.233 8.698 7.213 1.00 98.56 96 PHE A O 1
ATOM 752 N N . SER A 1 97 ? -12.129 7.526 6.917 1.00 98.62 97 SER A N 1
ATOM 753 C CA . SER A 1 97 ? -12.819 7.957 8.130 1.00 98.62 97 SER A CA 1
ATOM 754 C C . SER A 1 97 ? -13.543 6.778 8.783 1.00 98.62 97 SER A C 1
ATOM 756 O O . SER A 1 97 ? -13.863 5.767 8.145 1.00 98.62 97 SER A O 1
ATOM 758 N N . GLY A 1 98 ? -13.768 6.872 10.091 1.00 98.38 98 GLY A N 1
ATOM 759 C CA . GLY A 1 98 ? -14.329 5.772 10.862 1.00 98.38 98 GLY A CA 1
ATOM 760 C C . GLY A 1 98 ? -14.633 6.138 12.306 1.00 98.38 98 GLY A C 1
ATOM 761 O O . GLY A 1 98 ? -14.544 7.299 12.702 1.00 98.38 98 GLY A O 1
ATOM 762 N N . VAL A 1 99 ? -14.995 5.124 13.089 1.00 98.50 99 VAL A N 1
ATOM 763 C CA . VAL A 1 99 ? -15.338 5.265 14.510 1.00 98.50 99 VAL A CA 1
ATOM 764 C C . VAL A 1 99 ? -14.286 4.555 15.353 1.00 98.50 99 VAL A C 1
ATOM 766 O O . VAL A 1 99 ? -13.888 3.436 15.039 1.00 98.50 99 VAL A O 1
ATOM 769 N N . VAL A 1 100 ? -13.836 5.185 16.438 1.00 98.31 100 VAL A N 1
ATOM 770 C CA . VAL A 1 100 ? -12.940 4.534 17.402 1.00 98.31 100 VAL A CA 1
ATOM 771 C C . VAL A 1 100 ? -13.722 3.462 18.165 1.00 98.31 100 VAL A C 1
ATOM 773 O O . V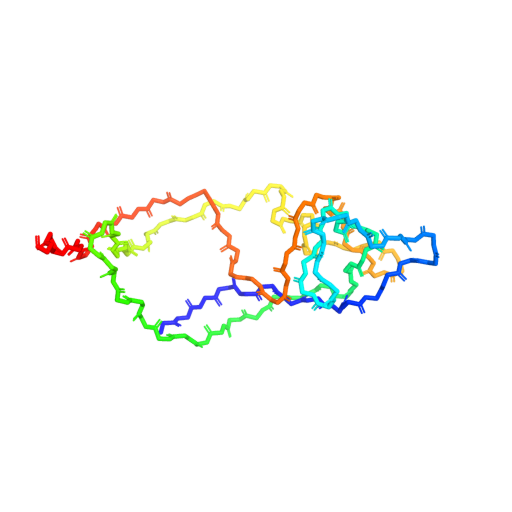AL A 1 100 ? -14.659 3.783 18.890 1.00 98.31 100 VAL A O 1
ATOM 776 N N . LEU A 1 101 ? -13.326 2.194 18.024 1.00 97.38 101 LEU A N 1
ATOM 777 C CA . LEU A 1 101 ? -13.912 1.073 18.772 1.00 97.38 101 LEU A CA 1
ATOM 778 C C . LEU A 1 101 ? -13.221 0.841 20.113 1.00 97.38 101 LEU A C 1
ATOM 780 O O . LEU A 1 101 ? -13.853 0.424 21.082 1.00 97.38 101 LEU A O 1
ATOM 784 N N . LYS A 1 102 ? -11.903 1.053 20.162 1.00 97.50 102 LYS A N 1
ATOM 785 C CA . LYS A 1 102 ? -11.085 0.815 21.354 1.00 97.50 102 LYS A CA 1
ATOM 786 C C . LYS A 1 102 ? -9.865 1.726 21.347 1.00 97.50 102 LYS A C 1
ATOM 788 O O . LYS A 1 102 ? -9.221 1.870 20.314 1.00 97.50 102 LYS A O 1
ATOM 793 N N . ALA A 1 103 ? -9.521 2.276 22.504 1.00 96.69 103 ALA A N 1
ATOM 794 C CA . ALA A 1 103 ? -8.246 2.946 22.736 1.00 96.69 103 ALA A CA 1
ATOM 795 C C . ALA A 1 103 ? -7.338 2.079 23.617 1.00 96.69 103 ALA A C 1
ATOM 797 O O . ALA A 1 103 ? -7.825 1.290 24.439 1.00 96.69 103 ALA A O 1
ATOM 798 N N . GLY A 1 104 ? -6.027 2.228 23.435 1.00 94.00 104 GLY A N 1
ATOM 799 C CA . GLY A 1 104 ? -5.023 1.718 24.358 1.00 94.00 104 GLY A CA 1
ATOM 800 C C . GLY A 1 104 ? -5.268 2.212 25.782 1.00 94.00 104 GLY A C 1
ATOM 801 O O . GLY A 1 104 ? -5.776 3.313 26.001 1.00 94.00 104 GLY A O 1
ATOM 802 N N . LYS A 1 105 ? -4.935 1.379 26.769 1.00 87.25 105 LYS A N 1
ATOM 803 C CA . LYS A 1 105 ? -4.920 1.809 28.170 1.00 87.25 105 LYS A CA 1
ATOM 804 C C . LYS A 1 105 ? -3.511 2.313 28.496 1.00 87.25 105 LYS A C 1
ATOM 806 O O . LYS A 1 105 ? -2.565 1.590 28.174 1.00 87.25 105 LYS A O 1
ATOM 811 N N . PRO A 1 106 ? -3.361 3.493 29.125 1.00 78.00 106 PRO A N 1
ATOM 812 C CA . PRO A 1 106 ? -2.083 3.902 29.693 1.00 78.00 106 PRO A CA 1
ATOM 813 C C . PRO A 1 106 ? -1.584 2.829 30.666 1.00 78.00 106 PRO A C 1
ATOM 815 O O . PRO A 1 106 ? -2.390 2.253 31.404 1.00 78.00 106 PRO A O 1
ATOM 818 N N . GLY A 1 107 ? -0.285 2.538 30.595 1.00 68.50 107 GLY A N 1
ATOM 819 C CA . GLY A 1 107 ? 0.410 1.683 31.560 1.00 68.50 107 GLY A CA 1
ATOM 820 C C . GLY A 1 107 ? 0.686 2.404 32.869 1.00 68.50 107 GLY A C 1
ATOM 821 O O . GLY A 1 107 ? 0.720 3.656 32.852 1.00 68.50 107 GLY A O 1
#

pLDDT: mean 97.47, std 3.68, range [68.5, 98.88]

Mean predicted aligned error: 2.79 Å

Solvent-accessible surface area (backbone atoms only — not comparable to full-atom values): 6191 Å² total; per-residue (Å²): 83,78,40,58,27,39,39,47,43,78,57,60,45,91,86,60,73,90,49,100,84,34,38,90,83,45,33,33,63,46,22,38,47,25,34,25,62,43,46,75,44,83,39,82,43,81,79,78,79,50,51,52,92,35,66,31,63,50,74,75,48,64,52,86,52,75,61,59,51,25,50,50,38,55,50,100,86,26,30,22,60,34,52,45,76,45,51,50,71,35,73,66,74,86,54,64,45,62,45,81,77,44,69,28,61,79,129